Protein AF-A0A968XN27-F1 (afdb_monomer)

Structure (mmCIF, N/CA/C/O backbone):
data_AF-A0A968XN27-F1
#
_entry.id   AF-A0A968XN27-F1
#
loop_
_atom_site.group_PDB
_atom_site.id
_atom_site.type_symbol
_atom_site.label_atom_id
_atom_site.label_alt_id
_atom_site.label_comp_id
_atom_site.label_asym_id
_atom_site.label_entity_id
_atom_site.label_seq_id
_atom_site.pdbx_PDB_ins_code
_atom_site.Cartn_x
_atom_site.Cartn_y
_atom_site.Cartn_z
_atom_site.occupancy
_atom_site.B_iso_or_equiv
_atom_site.auth_seq_id
_atom_site.auth_comp_id
_atom_site.auth_asym_id
_atom_site.auth_atom_id
_atom_site.pdbx_PDB_model_num
ATOM 1 N N . MET A 1 1 ? -16.779 2.858 17.318 1.00 51.59 1 MET A N 1
ATOM 2 C CA . MET A 1 1 ? -16.425 2.575 15.911 1.00 51.59 1 MET A CA 1
ATOM 3 C C . MET A 1 1 ? -14.922 2.361 15.869 1.00 51.59 1 MET A C 1
ATOM 5 O O . MET A 1 1 ? -14.229 3.250 16.359 1.00 51.59 1 MET A O 1
ATOM 9 N N . PRO A 1 2 ? -14.407 1.202 15.427 1.00 54.66 2 PRO A N 1
ATOM 10 C CA . PRO A 1 2 ? -12.964 1.020 15.300 1.00 54.66 2 PRO A CA 1
ATOM 11 C C . PRO A 1 2 ? -12.429 2.018 14.264 1.00 54.66 2 PRO A C 1
ATOM 13 O O . PRO A 1 2 ? -13.106 2.334 13.287 1.00 54.66 2 PRO A O 1
ATOM 16 N N . LYS A 1 3 ? -11.264 2.603 14.539 1.00 74.50 3 LYS A N 1
ATOM 17 C CA . LYS A 1 3 ? -10.677 3.661 13.714 1.00 74.50 3 LYS A CA 1
ATOM 18 C C . LYS A 1 3 ? -9.843 3.002 12.615 1.00 74.50 3 LYS A C 1
ATOM 20 O O . LYS A 1 3 ? -8.840 2.374 12.933 1.00 74.50 3 LYS A O 1
ATOM 25 N N . GLU A 1 4 ? -10.274 3.130 11.361 1.00 85.56 4 GLU A N 1
ATOM 26 C CA . GLU A 1 4 ? -9.547 2.628 10.185 1.00 85.56 4 GLU A CA 1
ATOM 27 C C . GLU A 1 4 ? -8.154 3.283 10.110 1.00 85.56 4 GLU A C 1
ATOM 29 O O . GLU A 1 4 ? -8.030 4.514 10.134 1.00 85.56 4 GLU A O 1
ATOM 34 N N . ILE A 1 5 ? -7.099 2.465 10.071 1.00 89.88 5 ILE A N 1
ATOM 35 C CA . ILE A 1 5 ? -5.710 2.903 9.921 1.00 89.88 5 ILE A CA 1
ATOM 36 C C . ILE A 1 5 ? -5.396 2.994 8.432 1.00 89.88 5 ILE A C 1
ATOM 38 O O . ILE A 1 5 ? -5.432 2.003 7.704 1.00 89.88 5 ILE A O 1
ATOM 42 N N . GLN A 1 6 ? -5.063 4.204 7.996 1.00 89.31 6 GLN A N 1
ATOM 43 C CA . GLN A 1 6 ? -4.683 4.497 6.621 1.00 89.31 6 GLN A CA 1
ATOM 44 C C . GLN A 1 6 ? -3.173 4.330 6.456 1.00 89.31 6 GLN A C 1
ATOM 46 O O . GLN A 1 6 ? -2.396 4.914 7.212 1.00 89.31 6 GLN A O 1
ATOM 51 N N . ILE A 1 7 ? -2.769 3.546 5.463 1.00 91.81 7 ILE A N 1
ATOM 52 C CA . ILE A 1 7 ? -1.384 3.142 5.229 1.00 91.81 7 ILE A CA 1
ATOM 53 C C . ILE A 1 7 ? -0.946 3.636 3.846 1.00 91.81 7 ILE A C 1
ATOM 55 O O . ILE A 1 7 ? -1.624 3.389 2.849 1.00 91.81 7 ILE A O 1
ATOM 59 N N . LEU A 1 8 ? 0.201 4.315 3.796 1.00 93.62 8 LEU A N 1
ATOM 60 C CA . LEU A 1 8 ? 0.967 4.571 2.574 1.00 93.62 8 LEU A CA 1
ATOM 61 C C . LEU A 1 8 ? 2.121 3.564 2.540 1.00 93.62 8 LEU A C 1
ATOM 63 O O . LEU A 1 8 ? 2.976 3.590 3.426 1.00 93.62 8 LEU A O 1
ATOM 67 N N . LEU A 1 9 ? 2.150 2.683 1.541 1.00 94.38 9 LEU A N 1
ATOM 68 C CA . LEU A 1 9 ? 3.251 1.730 1.374 1.00 94.38 9 LEU A CA 1
ATOM 69 C C . LEU A 1 9 ? 4.389 2.366 0.580 1.00 94.38 9 LEU A C 1
ATOM 71 O O . LEU A 1 9 ? 4.150 2.928 -0.483 1.00 94.38 9 LEU A O 1
ATOM 75 N N . VAL A 1 10 ? 5.624 2.252 1.068 1.00 95.06 10 VAL A N 1
ATOM 76 C CA . VAL A 1 10 ? 6.814 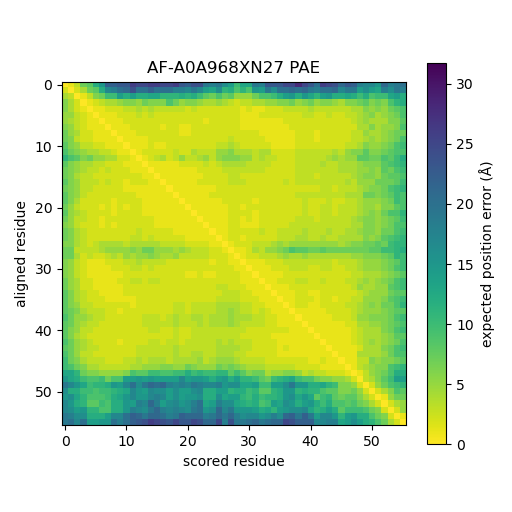2.783 0.391 1.00 95.06 10 VAL A CA 1
ATOM 77 C C . VAL A 1 10 ? 7.861 1.686 0.309 1.00 95.06 10 VAL A C 1
ATOM 79 O O . VAL A 1 10 ? 8.396 1.269 1.330 1.00 95.06 10 VAL A O 1
ATOM 82 N N . ASP A 1 11 ? 8.134 1.221 -0.902 1.00 95.69 11 ASP A N 1
ATOM 83 C CA . ASP A 1 11 ? 9.137 0.193 -1.186 1.00 95.69 11 ASP A CA 1
ATOM 84 C C . ASP A 1 11 ? 9.536 0.331 -2.659 1.00 95.69 11 ASP A C 1
ATOM 86 O O . ASP A 1 11 ? 8.684 0.647 -3.488 1.00 95.69 11 ASP A O 1
ATOM 90 N N . ASP A 1 12 ? 10.797 0.126 -3.016 1.00 94.75 12 ASP A N 1
ATOM 91 C CA . ASP A 1 12 ? 11.281 0.216 -4.399 1.00 94.75 12 ASP A CA 1
ATOM 92 C C . ASP A 1 12 ? 10.965 -1.037 -5.240 1.00 94.75 12 ASP A C 1
ATOM 94 O O . ASP A 1 12 ? 11.054 -1.004 -6.470 1.00 94.75 12 ASP A O 1
ATOM 98 N N . HIS A 1 13 ? 10.460 -2.104 -4.617 1.00 97.12 13 HIS A N 1
ATOM 99 C CA . HIS A 1 13 ? 10.123 -3.373 -5.252 1.00 97.12 13 HIS A CA 1
ATOM 100 C C . HIS A 1 13 ? 8.609 -3.589 -5.372 1.00 97.12 13 HIS A C 1
ATOM 102 O O . HIS A 1 13 ? 7.879 -3.808 -4.405 1.00 97.12 13 HIS A O 1
ATOM 108 N N . ALA A 1 14 ? 8.120 -3.631 -6.615 1.00 93.69 14 ALA A N 1
ATOM 109 C CA . ALA A 1 14 ? 6.692 -3.793 -6.903 1.00 93.69 14 ALA A CA 1
ATOM 110 C C . ALA A 1 14 ? 6.085 -5.100 -6.352 1.00 93.69 14 ALA A C 1
ATOM 112 O O . ALA A 1 14 ? 4.961 -5.084 -5.857 1.00 93.69 14 ALA A O 1
ATOM 113 N N . ILE A 1 15 ? 6.826 -6.216 -6.400 1.00 96.50 15 ILE A N 1
ATOM 114 C CA . ILE A 1 15 ? 6.355 -7.523 -5.901 1.00 96.50 15 ILE A CA 1
ATOM 115 C C . ILE A 1 15 ? 6.128 -7.479 -4.384 1.00 96.50 15 ILE A C 1
ATOM 117 O O . ILE A 1 15 ? 5.127 -7.997 -3.891 1.00 96.50 15 ILE A O 1
ATOM 121 N N . VAL A 1 16 ? 7.029 -6.821 -3.648 1.00 95.81 16 VAL A N 1
ATOM 122 C CA . VAL A 1 16 ? 6.920 -6.674 -2.191 1.00 95.81 16 VAL A CA 1
ATOM 123 C C . VAL A 1 16 ? 5.686 -5.845 -1.840 1.00 95.81 16 VAL A C 1
ATOM 125 O O . VAL A 1 16 ? 4.886 -6.275 -1.010 1.00 95.81 16 VAL A O 1
ATOM 128 N N . ARG A 1 17 ? 5.459 -4.714 -2.529 1.00 95.50 17 ARG A N 1
ATOM 129 C CA . ARG A 1 17 ? 4.261 -3.883 -2.307 1.00 95.50 17 ARG A CA 1
ATOM 130 C C . ARG A 1 17 ? 2.961 -4.636 -2.561 1.00 95.50 17 ARG A C 1
ATOM 132 O O . ARG A 1 17 ? 2.052 -4.543 -1.744 1.00 95.50 17 ARG A O 1
ATOM 139 N N . GLN A 1 18 ? 2.881 -5.413 -3.641 1.00 95.50 18 GLN A N 1
ATOM 140 C CA . GLN A 1 18 ? 1.693 -6.220 -3.942 1.00 95.50 18 GLN A CA 1
ATOM 141 C C . GLN A 1 18 ? 1.399 -7.239 -2.833 1.00 95.50 18 GLN A C 1
ATOM 143 O O . GLN A 1 18 ? 0.253 -7.362 -2.401 1.00 95.50 18 GLN A O 1
ATOM 148 N N . GLY A 1 19 ? 2.433 -7.928 -2.336 1.00 96.75 19 GLY A N 1
ATOM 149 C CA . GLY A 1 19 ? 2.298 -8.868 -1.223 1.00 96.75 19 GLY A CA 1
ATOM 150 C C . GLY A 1 19 ? 1.855 -8.186 0.073 1.00 96.75 19 GLY A C 1
ATOM 151 O O . GLY A 1 19 ? 0.892 -8.622 0.702 1.00 96.75 19 GLY A O 1
ATOM 152 N N . LEU A 1 20 ? 2.507 -7.082 0.448 1.00 96.50 20 LEU A N 1
ATOM 153 C CA . LEU A 1 20 ? 2.158 -6.315 1.647 1.00 96.50 20 LEU A CA 1
ATOM 154 C C . LEU A 1 20 ? 0.748 -5.731 1.566 1.00 96.50 20 LEU A C 1
ATOM 156 O O . LEU A 1 20 ? 0.014 -5.787 2.549 1.00 96.50 20 LEU A O 1
ATOM 160 N N . ARG A 1 21 ? 0.338 -5.219 0.402 1.00 95.88 21 ARG A N 1
ATOM 161 C CA . ARG A 1 21 ? -1.021 -4.718 0.187 1.00 95.88 21 ARG A CA 1
ATOM 162 C C . ARG A 1 21 ? -2.057 -5.806 0.438 1.00 95.88 21 ARG A C 1
ATOM 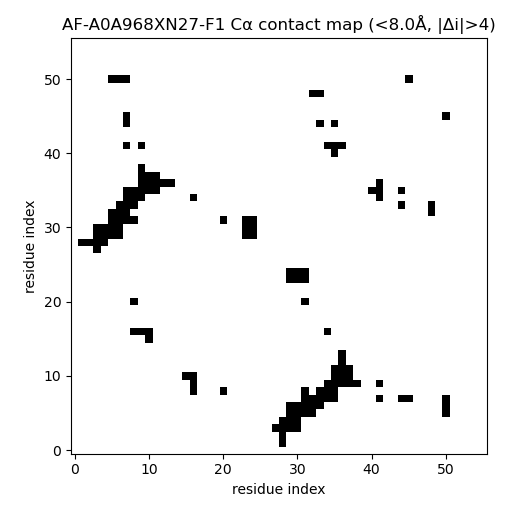164 O O . ARG A 1 21 ? -2.984 -5.571 1.203 1.00 95.88 21 ARG A O 1
ATOM 171 N N . ALA A 1 22 ? -1.882 -6.983 -0.160 1.00 95.75 22 ALA A N 1
ATOM 172 C CA . ALA A 1 22 ? -2.816 -8.094 0.007 1.00 95.75 22 ALA A CA 1
ATOM 173 C C . ALA A 1 22 ? -2.938 -8.535 1.475 1.00 95.75 22 ALA A C 1
ATOM 175 O O . ALA A 1 22 ? -4.039 -8.807 1.946 1.00 95.75 22 ALA A O 1
ATOM 176 N N . LEU A 1 23 ? -1.818 -8.568 2.206 1.00 96.00 23 LEU A N 1
ATOM 177 C CA . LEU A 1 23 ? -1.805 -8.899 3.633 1.00 96.00 23 LEU A CA 1
ATOM 178 C C . LEU A 1 23 ? -2.504 -7.833 4.485 1.00 96.00 23 LEU A C 1
ATOM 180 O O . LEU A 1 23 ? -3.258 -8.175 5.389 1.00 96.00 23 LEU A O 1
ATOM 184 N N . LEU A 1 24 ? -2.270 -6.550 4.203 1.0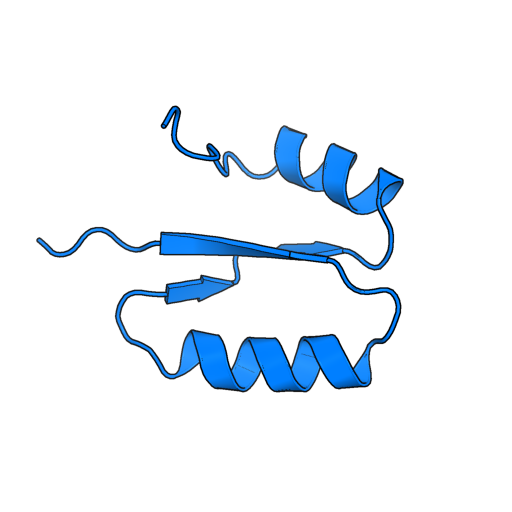0 94.50 24 LEU A N 1
ATOM 185 C CA . LEU A 1 24 ? -2.847 -5.450 4.975 1.00 94.50 24 LEU A CA 1
ATOM 186 C C . LEU A 1 24 ? -4.337 -5.252 4.685 1.00 94.50 24 LEU A C 1
ATOM 188 O O . LEU A 1 24 ? -5.093 -4.996 5.609 1.00 94.50 24 LEU A O 1
ATOM 192 N N . GLU A 1 25 ? -4.777 -5.390 3.434 1.00 92.38 25 GLU A N 1
ATOM 193 C CA . GLU A 1 25 ? -6.198 -5.261 3.069 1.00 92.38 25 GLU A CA 1
ATOM 194 C C . GLU A 1 25 ? -7.058 -6.443 3.543 1.00 92.38 25 GLU A C 1
ATOM 196 O O . GLU A 1 25 ? -8.283 -6.337 3.563 1.00 92.38 25 GLU A O 1
ATOM 201 N N . ALA A 1 26 ? -6.444 -7.557 3.955 1.00 93.94 26 ALA A N 1
ATOM 202 C CA . ALA A 1 26 ? -7.154 -8.651 4.616 1.00 93.94 26 ALA A CA 1
ATOM 203 C C . ALA A 1 26 ? -7.612 -8.285 6.044 1.00 93.94 26 ALA A C 1
ATOM 205 O O . ALA A 1 26 ? -8.553 -8.890 6.563 1.00 93.94 26 ALA A O 1
ATOM 206 N N . GLU A 1 27 ? -6.982 -7.290 6.675 1.00 93.31 27 GLU A N 1
ATOM 207 C CA . GLU A 1 27 ? -7.328 -6.816 8.014 1.00 93.31 27 GLU A CA 1
ATOM 208 C C . GLU A 1 27 ? -8.414 -5.734 7.951 1.00 93.31 27 GLU A C 1
ATOM 210 O O . GLU A 1 27 ? -8.226 -4.667 7.375 1.00 93.31 27 GLU A O 1
ATOM 215 N N . VAL A 1 28 ? -9.544 -5.954 8.633 1.00 87.50 28 VAL A N 1
ATOM 216 C CA . VAL A 1 28 ? -10.726 -5.058 8.601 1.00 87.50 28 VAL A CA 1
ATOM 217 C C .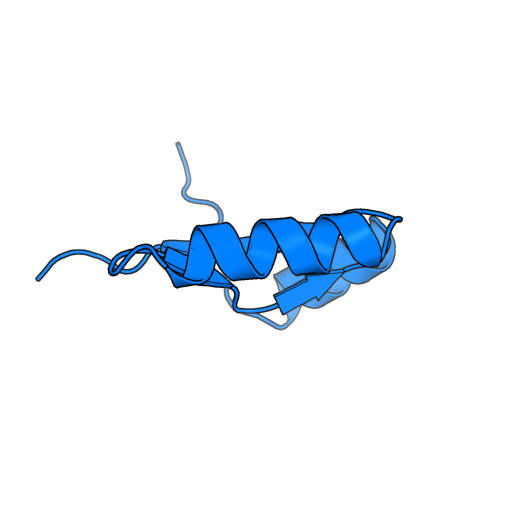 VAL A 1 28 ? -10.420 -3.621 9.045 1.00 87.50 28 VAL A C 1
ATOM 219 O O . VAL A 1 28 ? -11.127 -2.686 8.676 1.00 87.50 28 VAL A O 1
ATOM 222 N N . ASN A 1 29 ? -9.379 -3.432 9.854 1.00 91.06 29 ASN A N 1
ATOM 223 C CA . ASN A 1 29 ? -9.023 -2.123 10.391 1.00 91.06 29 ASN A CA 1
ATOM 224 C C . ASN A 1 29 ? -7.972 -1.390 9.556 1.00 91.06 29 ASN A C 1
ATOM 226 O O . ASN A 1 29 ? -7.641 -0.258 9.908 1.00 91.06 29 ASN A O 1
ATOM 230 N N . PHE A 1 30 ? -7.416 -2.004 8.511 1.00 92.50 30 PHE A N 1
ATOM 231 C CA . PHE A 1 30 ? -6.326 -1.434 7.727 1.00 92.50 30 PHE A CA 1
ATOM 232 C C . PHE A 1 30 ? -6.771 -1.133 6.305 1.00 92.50 30 PHE A C 1
ATOM 234 O O . PHE A 1 30 ? -7.533 -1.868 5.684 1.00 92.50 30 PHE A O 1
ATOM 241 N N . LYS A 1 31 ? -6.250 -0.029 5.775 1.00 90.94 31 LYS A N 1
ATOM 242 C CA . LYS A 1 31 ? -6.517 0.381 4.406 1.00 90.94 31 LYS A CA 1
ATOM 243 C C . LYS A 1 31 ? -5.280 0.978 3.772 1.00 90.94 31 LYS A C 1
ATOM 245 O O . LYS A 1 31 ? -4.777 2.005 4.228 1.00 90.94 31 LYS A O 1
ATOM 250 N N . VAL A 1 32 ? -4.820 0.363 2.689 1.00 92.38 32 VAL A N 1
ATOM 251 C CA . VAL A 1 32 ? -3.750 0.926 1.865 1.00 92.38 32 VAL A CA 1
ATOM 252 C C . VAL A 1 32 ? -4.355 2.003 0.974 1.00 92.38 32 VAL A C 1
ATOM 254 O O . VAL A 1 32 ? -5.055 1.716 0.002 1.00 92.38 32 VAL A O 1
ATOM 257 N N . VAL A 1 33 ? -4.121 3.260 1.341 1.00 92.25 33 VAL A N 1
ATOM 258 C CA . VAL A 1 33 ? -4.689 4.415 0.633 1.00 92.25 33 VAL A CA 1
ATOM 259 C C . VAL A 1 33 ? -3.818 4.863 -0.530 1.00 92.25 33 VAL A C 1
ATOM 261 O O . VAL A 1 33 ? -4.325 5.506 -1.445 1.00 92.25 33 VAL A O 1
ATOM 264 N N . ASP A 1 34 ? -2.527 4.528 -0.505 1.00 93.31 34 ASP A N 1
ATOM 265 C CA . ASP A 1 34 ? -1.584 4.914 -1.547 1.00 93.31 34 ASP A CA 1
ATOM 266 C C . ASP A 1 34 ? -0.304 4.050 -1.500 1.00 93.31 34 ASP A C 1
ATOM 268 O O . ASP A 1 34 ? -0.018 3.379 -0.503 1.00 93.31 34 ASP A O 1
ATOM 272 N N . GLU A 1 35 ? 0.479 4.077 -2.576 1.00 94.38 35 GLU A N 1
ATOM 273 C CA . GLU A 1 35 ? 1.736 3.333 -2.727 1.00 94.38 35 GLU A CA 1
ATOM 274 C C . GLU A 1 35 ? 2.797 4.189 -3.418 1.00 94.38 35 GLU A C 1
ATOM 276 O O . GLU A 1 35 ? 2.493 4.859 -4.404 1.00 94.38 35 GLU A O 1
ATOM 281 N N . ALA A 1 36 ? 4.042 4.128 -2.954 1.00 95.06 36 ALA A N 1
ATOM 282 C CA . ALA A 1 36 ? 5.174 4.852 -3.512 1.00 95.06 36 ALA A CA 1
ATOM 283 C C . ALA A 1 36 ? 6.352 3.922 -3.817 1.00 95.06 36 ALA A C 1
ATOM 285 O O . ALA A 1 36 ? 6.640 2.991 -3.064 1.00 95.06 36 ALA A O 1
ATOM 286 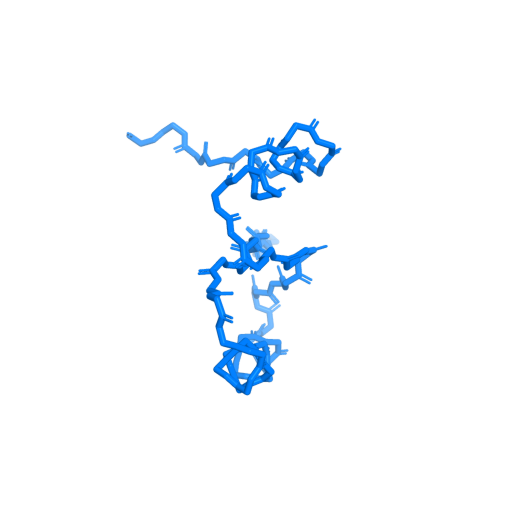N N . GLY A 1 37 ? 7.059 4.209 -4.912 1.00 95.88 37 GLY A N 1
ATOM 287 C CA . GLY A 1 37 ? 8.260 3.464 -5.317 1.00 95.88 37 GLY A CA 1
ATOM 288 C C . GLY A 1 37 ? 9.573 4.017 -4.758 1.00 95.88 37 GLY A C 1
ATOM 289 O O . GLY A 1 37 ? 10.627 3.428 -4.955 1.00 95.88 37 GLY A O 1
ATOM 290 N N . ASN A 1 38 ? 9.542 5.199 -4.145 1.00 94.50 38 ASN A N 1
ATOM 291 C CA . ASN A 1 38 ? 10.720 5.880 -3.613 1.00 94.50 38 ASN A CA 1
ATOM 292 C C . ASN A 1 38 ? 10.308 6.978 -2.619 1.00 94.50 38 ASN A C 1
ATOM 294 O O . ASN A 1 38 ? 9.129 7.308 -2.485 1.00 94.50 38 ASN A O 1
ATOM 298 N N . GLY 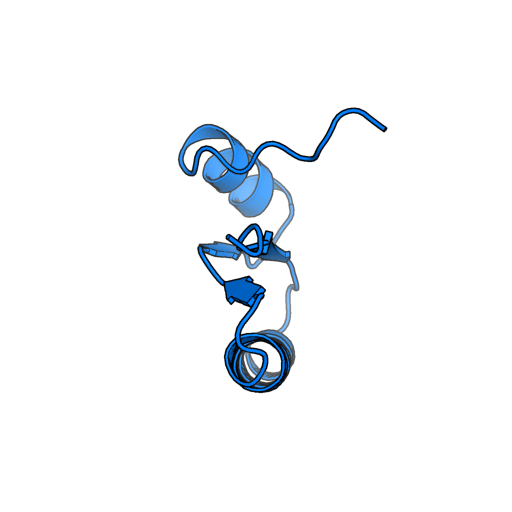A 1 39 ? 11.293 7.573 -1.941 1.00 92.81 39 GLY A N 1
ATOM 299 C CA . GLY A 1 39 ? 11.050 8.599 -0.924 1.00 92.81 39 GLY A CA 1
ATOM 300 C C . GLY A 1 39 ? 10.466 9.913 -1.458 1.00 92.81 39 GLY A C 1
ATOM 301 O O . GLY A 1 39 ? 9.644 10.520 -0.778 1.00 92.81 39 GLY A O 1
ATOM 302 N N . LEU A 1 40 ? 10.845 10.358 -2.663 1.00 94.75 40 LEU A N 1
ATOM 303 C CA . LEU A 1 40 ? 10.307 11.599 -3.243 1.00 94.75 40 LEU A CA 1
ATOM 304 C C . LEU A 1 40 ? 8.818 11.453 -3.565 1.00 94.75 40 LEU A C 1
ATOM 306 O O . LEU A 1 40 ? 8.013 12.289 -3.162 1.00 94.75 40 LEU A O 1
ATOM 310 N N . ASP A 1 41 ? 8.459 10.351 -4.217 1.00 93.50 41 ASP A N 1
ATOM 311 C CA . ASP A 1 41 ? 7.078 9.978 -4.511 1.00 93.50 41 ASP A CA 1
ATOM 312 C C . ASP A 1 41 ? 6.260 9.822 -3.217 1.00 93.50 41 ASP A C 1
ATOM 314 O O . ASP A 1 41 ? 5.161 10.361 -3.094 1.00 93.50 41 ASP A O 1
ATOM 318 N N . ALA A 1 42 ? 6.840 9.197 -2.186 1.00 92.94 42 ALA A N 1
ATOM 319 C CA . ALA A 1 42 ? 6.206 9.089 -0.876 1.00 92.94 42 ALA A CA 1
ATOM 320 C C . ALA A 1 42 ? 5.912 10.463 -0.257 1.00 92.94 42 ALA A C 1
ATOM 322 O O . ALA A 1 42 ? 4.806 10.695 0.223 1.00 92.94 42 ALA A O 1
ATOM 323 N N . LEU A 1 43 ? 6.862 11.403 -0.300 1.00 92.06 43 LEU A N 1
ATOM 324 C CA . LEU A 1 43 ? 6.662 12.757 0.224 1.00 92.06 43 LEU A CA 1
ATOM 325 C C . LEU A 1 43 ? 5.583 13.530 -0.544 1.00 92.06 43 LEU A C 1
ATOM 327 O O . LEU A 1 43 ? 4.831 14.294 0.065 1.00 92.06 43 LEU A O 1
ATOM 331 N N . GLU A 1 44 ? 5.488 13.355 -1.863 1.00 92.00 44 GLU A N 1
ATOM 332 C CA . GLU A 1 44 ? 4.391 13.933 -2.640 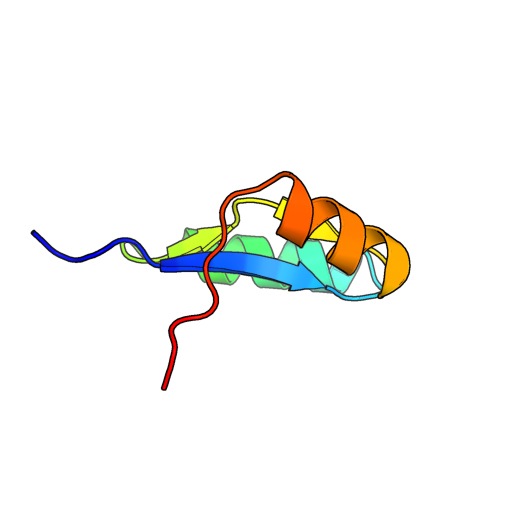1.00 92.00 44 GLU A CA 1
ATOM 333 C C . GLU A 1 44 ? 3.039 13.338 -2.248 1.00 92.00 44 GLU A C 1
ATOM 335 O O . GLU A 1 44 ? 2.064 14.075 -2.079 1.00 92.00 44 GLU A O 1
ATOM 340 N N . LYS A 1 45 ? 2.982 12.017 -2.072 1.00 90.75 45 LYS A N 1
ATOM 341 C CA . LYS A 1 45 ? 1.767 11.291 -1.691 1.00 90.75 45 LYS A CA 1
ATOM 342 C C . LYS A 1 45 ? 1.311 11.638 -0.282 1.00 90.75 45 LYS A C 1
ATOM 344 O O . LYS A 1 45 ? 0.135 11.918 -0.106 1.00 90.75 45 LYS A O 1
ATOM 349 N N . VAL A 1 46 ? 2.220 11.777 0.685 1.00 88.50 46 VAL A N 1
ATOM 350 C CA . VAL A 1 46 ? 1.902 12.261 2.046 1.00 88.50 46 VAL A CA 1
ATOM 351 C C . VAL A 1 46 ? 1.296 13.669 2.032 1.00 88.50 46 VAL A C 1
ATOM 353 O O . VAL A 1 46 ? 0.469 13.997 2.879 1.00 88.50 46 VAL A O 1
ATOM 356 N N . LYS A 1 47 ? 1.696 14.529 1.088 1.00 86.31 47 LYS A N 1
ATOM 357 C CA . LYS A 1 47 ? 1.116 15.877 0.960 1.00 86.31 47 LYS A CA 1
ATOM 358 C C . LYS A 1 47 ? -0.275 15.858 0.320 1.00 86.31 47 LYS A C 1
ATOM 360 O O . LYS A 1 47 ? -1.101 16.698 0.668 1.00 86.31 47 LYS A O 1
ATOM 365 N N . LYS A 1 48 ? -0.516 14.953 -0.638 1.00 82.56 48 LYS A N 1
ATOM 366 C CA . LYS A 1 48 ? -1.777 14.842 -1.398 1.00 82.56 48 LYS A CA 1
ATOM 367 C C . LYS A 1 48 ? -2.845 14.072 -0.620 1.00 82.56 48 LYS A C 1
ATOM 369 O O . LYS A 1 48 ? -3.970 14.539 -0.460 1.00 82.56 48 LYS A O 1
ATOM 374 N N . SER A 1 49 ? -2.473 12.895 -0.143 1.00 68.94 49 SER A N 1
ATOM 375 C CA . SER A 1 49 ? -3.285 11.978 0.642 1.00 68.94 49 SER A CA 1
ATOM 376 C C . SER A 1 49 ? -3.161 12.445 2.088 1.00 68.94 49 SER A C 1
ATOM 378 O O . SER A 1 49 ? -2.060 12.456 2.618 1.00 68.94 49 SER A O 1
ATOM 380 N N . GLN A 1 50 ? -4.241 12.892 2.735 1.00 61.81 50 GLN A N 1
ATOM 381 C CA . GLN A 1 50 ? -4.241 13.410 4.119 1.00 61.81 50 GLN A CA 1
ATOM 382 C C . GLN A 1 50 ? -3.912 12.331 5.182 1.00 61.81 50 GLN A C 1
ATOM 384 O O . GLN A 1 50 ? -4.526 12.272 6.249 1.00 61.81 50 GLN A O 1
ATOM 389 N N . THR A 1 51 ? -2.950 11.449 4.918 1.00 60.75 51 THR A N 1
ATOM 390 C CA . THR A 1 51 ? -2.388 10.497 5.865 1.00 60.75 51 THR A CA 1
ATOM 391 C C . THR A 1 51 ? -1.618 11.275 6.921 1.00 60.75 51 THR A C 1
ATOM 393 O O . THR A 1 51 ? -0.437 11.586 6.772 1.00 60.75 51 THR A O 1
ATOM 396 N N . ARG A 1 52 ? -2.301 11.630 8.012 1.00 62.31 52 ARG A N 1
ATOM 397 C CA . ARG A 1 52 ? -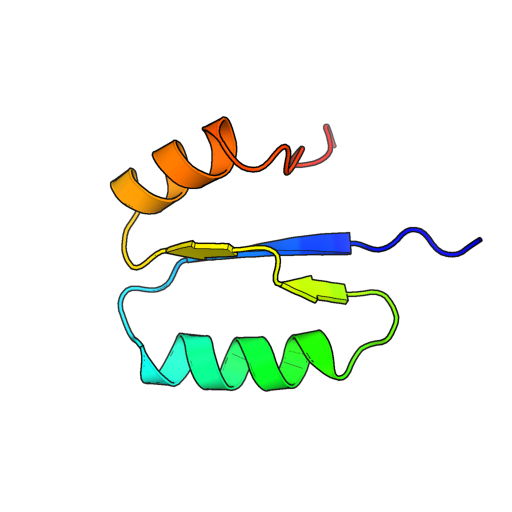1.630 12.088 9.227 1.00 62.31 52 ARG A CA 1
ATOM 398 C C . ARG A 1 52 ? -0.917 10.886 9.832 1.00 62.31 52 ARG A C 1
ATOM 400 O O . ARG A 1 52 ? -1.575 10.034 10.425 1.00 62.31 52 ARG A O 1
ATOM 407 N N . CYS A 1 53 ? 0.412 10.847 9.746 1.00 60.66 53 CYS A N 1
ATOM 408 C CA . CYS A 1 53 ? 1.168 10.134 10.770 1.00 60.66 53 CYS A CA 1
ATOM 409 C C . CYS A 1 53 ? 0.751 10.744 12.111 1.00 60.66 53 CYS A C 1
ATOM 411 O O . CYS A 1 53 ? 0.820 11.961 12.294 1.00 60.66 53 CYS A O 1
ATOM 413 N N . GLY A 1 54 ? 0.181 9.920 12.989 1.00 53.62 54 GLY A N 1
ATOM 414 C CA . GLY A 1 54 ? -0.239 10.367 14.310 1.00 53.62 54 GLY A CA 1
ATOM 415 C C . GLY A 1 54 ? 0.941 11.010 15.028 1.00 53.62 54 GLY A C 1
ATOM 416 O O . GLY A 1 54 ? 2.045 10.477 14.989 1.00 53.62 54 GLY A O 1
ATOM 417 N N . ASN A 1 55 ? 0.700 12.158 15.661 1.00 39.94 55 ASN A N 1
ATOM 418 C CA . ASN A 1 55 ? 1.639 12.728 16.618 1.00 39.94 55 ASN A CA 1
ATOM 419 C C . ASN A 1 55 ? 1.643 11.794 17.838 1.00 39.94 55 ASN A C 1
ATOM 421 O O . ASN A 1 55 ? 0.749 11.901 18.680 1.00 39.94 55 ASN A O 1
ATOM 425 N N . TYR A 1 56 ? 2.576 10.849 17.870 1.00 40.31 56 TYR A N 1
ATOM 426 C CA . TYR A 1 56 ? 3.000 10.157 19.083 1.00 40.31 56 TYR A CA 1
ATOM 427 C C . TYR A 1 56 ? 4.363 10.703 19.487 1.00 40.31 56 TYR A C 1
ATOM 429 O O . TYR A 1 56 ? 5.189 10.919 18.570 1.00 40.31 56 TYR A O 1
#

Radius of gyration: 11.65 Å; Cα contacts (8 Å, |Δi|>4): 69; chains: 1; bounding box: 28×25×26 Å

Solvent-accessible surface area (backbone atoms only — not comparable to full-atom values): 3490 Å² total; per-residue (Å²): 129,88,75,72,44,74,37,74,48,72,47,77,47,71,69,60,50,53,52,52,48,58,60,42,58,70,37,93,51,39,39,74,78,47,78,22,60,43,71,69,54,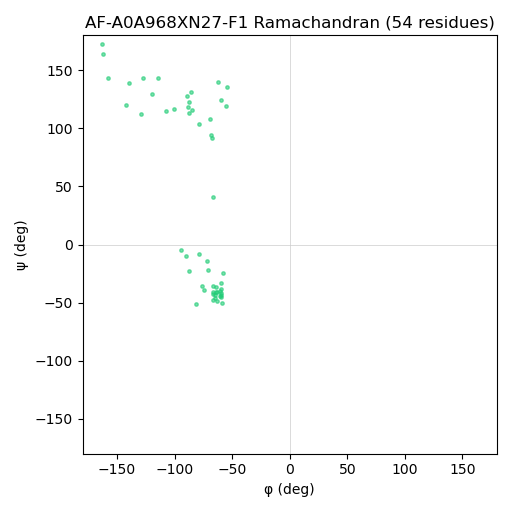36,56,53,44,49,71,71,45,86,62,71,76,75,92,123

Nearest PDB structures (foldseek):
  6ymz-assembly3_C  TM=9.504E-01  e=1.164E-02  Pectobacterium atrosepticum SCRI1043
  6ymz-assembly4_D  TM=9.500E-01  e=1.535E-02  Pectobacterium atrosepticum SCRI1043
  3kyj-assembly1_B  TM=9.723E-01  e=3.284E-02  Cereibacter sphaeroides
  6ymz-assembly1_A  TM=9.498E-01  e=3.284E-02  Pectobacterium atrosepticum SCRI1043
  5wq0-assembly4_D  TM=9.122E-01  e=8.646E-02  Paenisporosarcina sp. TG-14

Secondary structure (DSSP, 8-state):
---PEEEEEE-S-HHHHHHHHHHHHTSTTEEEEEEESSHHHHHHHHHHS-------

Sequence (56 aa):
MPKEIQILLVDDHAIVRQGLRALLEAEVNFKVVDEAGNGLDALEKVKKSQTRCGNY

Mean predicted aligned error: 5.28 Å

pLDDT: mean 85.97, std 15.19, range [39.94, 97.12]

Foldseek 3Di:
DQAAQEDEAEALDPVVVVVVQVVQVVDPRYDDPYYYNHDVRVVVCCVVPVNDPDPD